Protein AF-A0A8B8Q978-F1 (afdb_monomer_lite)

Secondary structure (DSSP, 8-state):
-------HHHHHTS-S---HHHHHHHHHHHHHHTTSSEEE-TTTTT-TT-EEEPHHHHHHHHHHHHHHHIIIIIIS--------S--TT--TTTTPPPEEE-TTT--EEEHHHHHHHH-

Radius of gyration: 20.68 Å; chains: 1; bounding box: 52×36×49 Å

Structure (mmCIF, N/CA/C/O backbone):
data_AF-A0A8B8Q978-F1
#
_entry.id   AF-A0A8B8Q978-F1
#
loop_
_atom_site.group_PDB
_atom_site.id
_atom_site.type_symbol
_atom_site.label_atom_id
_atom_site.label_alt_id
_atom_site.label_comp_id
_atom_site.label_asym_id
_atom_site.label_entity_id
_atom_site.label_seq_id
_atom_site.pdbx_PDB_ins_code
_atom_site.Cartn_x
_atom_site.Cartn_y
_atom_site.Cartn_z
_atom_site.occupancy
_atom_site.B_iso_or_equiv
_atom_site.auth_seq_id
_atom_site.auth_comp_id
_atom_site.auth_asym_id
_atom_site.auth_atom_id
_atom_site.pdbx_PDB_model_num
ATOM 1 N N . MET A 1 1 ? 11.404 13.145 26.607 1.00 34.94 1 MET A N 1
ATOM 2 C CA . MET A 1 1 ? 10.972 12.011 25.765 1.00 34.94 1 MET A CA 1
ATOM 3 C C . MET A 1 1 ? 12.223 11.447 25.130 1.00 34.94 1 MET A C 1
ATOM 5 O O . MET A 1 1 ? 12.733 12.052 24.194 1.00 34.94 1 MET A O 1
ATOM 9 N N . ASP A 1 2 ? 12.771 10.389 25.724 1.00 33.72 2 ASP A N 1
ATOM 10 C CA . ASP A 1 2 ? 13.979 9.737 25.224 1.00 33.72 2 ASP A CA 1
ATOM 11 C C . ASP A 1 2 ? 13.729 9.202 23.816 1.00 33.72 2 ASP A C 1
ATOM 13 O O . ASP A 1 2 ? 12.840 8.379 23.591 1.00 33.72 2 ASP A O 1
ATOM 17 N N . ARG A 1 3 ? 14.500 9.710 22.852 1.00 42.53 3 ARG A N 1
ATOM 18 C CA . ARG A 1 3 ? 14.575 9.147 21.508 1.00 42.53 3 ARG A CA 1
ATOM 19 C C . ARG A 1 3 ? 15.369 7.858 21.635 1.00 42.53 3 ARG A C 1
ATOM 21 O O . ARG A 1 3 ? 16.595 7.897 21.615 1.00 42.53 3 ARG A O 1
ATOM 28 N N . ALA A 1 4 ? 14.673 6.741 21.824 1.00 44.97 4 ALA A N 1
ATOM 29 C CA . ALA A 1 4 ? 15.290 5.430 21.721 1.00 44.97 4 ALA A CA 1
ATOM 30 C C . ALA A 1 4 ? 16.062 5.372 20.395 1.00 44.97 4 ALA A C 1
ATOM 32 O O . ALA A 1 4 ? 15.516 5.658 19.328 1.00 44.97 4 ALA A O 1
ATOM 33 N N . ASP A 1 5 ? 17.358 5.103 20.505 1.00 47.25 5 ASP A N 1
ATOM 34 C CA . ASP A 1 5 ? 18.341 5.148 19.428 1.00 47.25 5 ASP A CA 1
ATOM 35 C C . ASP A 1 5 ? 18.140 3.934 18.502 1.00 47.25 5 ASP A C 1
ATOM 37 O O . ASP A 1 5 ? 18.927 2.987 18.481 1.00 47.25 5 ASP A O 1
ATOM 41 N N . TYR A 1 6 ? 17.019 3.926 17.776 1.00 52.22 6 TYR A N 1
ATOM 42 C CA . TYR A 1 6 ? 16.648 2.915 16.789 1.00 52.22 6 TYR A CA 1
ATOM 43 C C . TYR A 1 6 ? 17.461 3.130 15.513 1.00 52.22 6 TYR A C 1
ATOM 45 O O . TYR A 1 6 ? 16.943 3.522 14.471 1.00 52.22 6 TYR A O 1
ATOM 53 N N . SER A 1 7 ? 18.770 2.904 15.600 1.00 54.44 7 SER A N 1
ATOM 54 C CA . SER A 1 7 ? 19.649 2.893 14.437 1.00 54.44 7 SER A CA 1
ATOM 55 C C . SER A 1 7 ? 19.676 1.483 13.842 1.00 54.44 7 SER A C 1
ATOM 57 O O . SER A 1 7 ? 20.244 0.581 14.465 1.00 54.44 7 SER A O 1
ATOM 59 N N . PRO A 1 8 ? 19.141 1.259 12.622 1.00 52.62 8 PRO A N 1
ATOM 60 C CA . PRO A 1 8 ? 19.198 -0.050 11.963 1.00 52.62 8 PRO A CA 1
ATOM 61 C C . PRO A 1 8 ? 20.634 -0.568 11.804 1.00 52.62 8 PRO A C 1
ATOM 63 O O . PRO A 1 8 ? 20.863 -1.772 11.769 1.00 52.62 8 PRO A O 1
ATOM 66 N N . ARG A 1 9 ? 21.622 0.339 11.778 1.00 55.19 9 ARG A N 1
ATOM 67 C CA . ARG A 1 9 ? 23.050 0.001 11.726 1.00 55.19 9 ARG A CA 1
ATOM 68 C C . ARG A 1 9 ? 23.544 -0.724 12.977 1.00 55.19 9 ARG A C 1
ATOM 70 O O . ARG A 1 9 ? 24.411 -1.574 12.848 1.00 55.19 9 ARG A O 1
ATOM 77 N N . LYS A 1 10 ? 23.000 -0.420 14.161 1.00 55.78 10 LYS A N 1
ATOM 78 C CA . LYS A 1 10 ? 23.348 -1.138 15.401 1.00 55.78 10 LYS A CA 1
ATOM 79 C C . LYS A 1 10 ? 22.789 -2.562 15.401 1.00 55.78 10 LYS A C 1
ATOM 81 O O . LYS A 1 10 ? 23.453 -3.464 15.887 1.00 55.78 10 LYS A O 1
ATOM 86 N N . VAL A 1 11 ? 21.614 -2.765 14.803 1.00 54.34 11 VAL A N 1
ATOM 87 C CA . VAL A 1 11 ? 20.990 -4.092 14.648 1.00 54.34 11 VAL A CA 1
ATOM 88 C C . VAL A 1 11 ? 21.759 -4.949 13.637 1.00 54.34 11 VAL A C 1
ATOM 90 O O . VAL A 1 11 ? 21.927 -6.141 13.845 1.00 54.34 11 VAL A O 1
ATOM 93 N N . LEU A 1 12 ? 22.276 -4.334 12.568 1.00 53.25 12 LEU A N 1
ATOM 94 C CA . LEU A 1 12 ? 23.108 -5.000 11.558 1.00 53.25 12 LEU A CA 1
ATOM 95 C C . LEU A 1 12 ? 24.545 -5.291 12.024 1.00 53.25 12 LEU A C 1
ATOM 97 O O . LEU A 1 12 ? 25.240 -6.064 11.374 1.00 53.25 12 LEU A O 1
ATOM 101 N N . ALA A 1 13 ? 25.002 -4.651 13.104 1.00 58.81 13 ALA A N 1
ATOM 102 C CA . ALA A 1 13 ? 26.351 -4.810 13.647 1.00 58.81 13 ALA A CA 1
ATOM 103 C C . ALA A 1 13 ? 26.457 -5.911 14.723 1.00 58.81 13 ALA A C 1
ATOM 105 O O . ALA A 1 13 ? 27.555 -6.160 15.213 1.00 58.81 13 ALA A O 1
ATOM 106 N N . GLY A 1 14 ? 25.340 -6.536 15.115 1.00 52.84 14 GLY A N 1
ATOM 107 C CA . GLY A 1 14 ? 25.322 -7.653 16.060 1.00 52.84 14 GLY A CA 1
ATOM 108 C C . GLY A 1 14 ? 25.571 -8.991 15.362 1.00 52.84 14 GLY A C 1
ATOM 109 O O . GLY A 1 14 ? 24.941 -9.279 14.346 1.00 52.84 14 GLY A O 1
ATOM 110 N N . ASP A 1 15 ? 26.482 -9.791 15.916 1.00 49.50 15 ASP A N 1
ATOM 111 C CA . ASP A 1 15 ? 26.865 -11.116 15.419 1.00 49.50 15 ASP A CA 1
ATOM 112 C C . ASP A 1 15 ? 25.659 -12.041 15.183 1.00 49.50 15 ASP A C 1
ATOM 114 O O . ASP A 1 15 ? 24.888 -12.318 16.098 1.00 49.50 15 ASP A O 1
ATOM 118 N N . GLY A 1 16 ? 25.552 -12.532 13.944 1.00 55.38 16 GLY A N 1
ATOM 119 C CA . GLY A 1 16 ? 25.232 -13.911 13.541 1.00 55.38 16 GLY A CA 1
ATOM 120 C C . GLY A 1 16 ? 23.907 -14.587 13.918 1.00 55.38 16 GLY A C 1
ATOM 121 O O . GLY A 1 16 ? 23.495 -15.467 13.170 1.00 55.38 16 GLY A O 1
ATOM 122 N N . ASP A 1 17 ? 23.241 -14.215 15.011 1.00 53.69 17 ASP A N 1
ATOM 123 C CA . ASP A 1 17 ? 22.174 -15.031 15.623 1.00 53.69 17 ASP A CA 1
ATOM 124 C C . ASP A 1 17 ? 20.911 -14.228 15.989 1.00 53.69 17 ASP A C 1
ATOM 126 O O . ASP A 1 17 ? 19.999 -14.703 16.668 1.00 53.69 17 ASP A O 1
ATOM 130 N N . LEU A 1 18 ? 20.820 -12.985 15.505 1.00 59.78 18 LEU A N 1
ATOM 131 C CA . LEU A 1 18 ? 19.556 -12.256 15.470 1.00 59.78 18 LEU A CA 1
ATOM 132 C C . LEU A 1 18 ? 18.632 -12.969 14.481 1.00 59.78 18 LEU A C 1
ATOM 134 O O . LEU A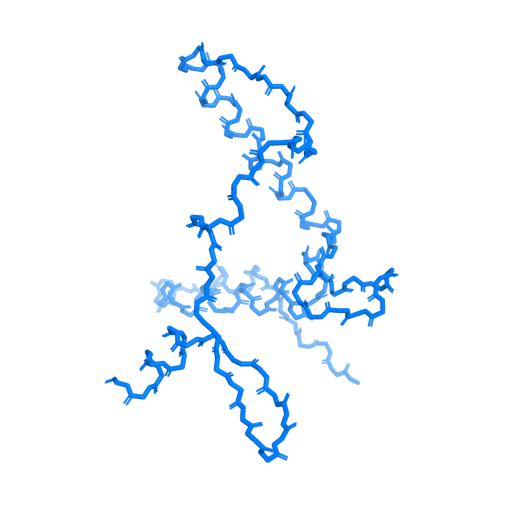 1 18 ? 18.776 -12.833 13.264 1.00 59.78 18 LEU A O 1
ATOM 138 N N . THR A 1 19 ? 17.679 -13.731 15.021 1.00 69.75 19 THR A N 1
ATOM 139 C CA . THR A 1 19 ? 16.603 -14.362 14.255 1.00 69.75 19 THR A CA 1
ATOM 140 C C . THR A 1 19 ? 16.022 -13.350 13.266 1.00 69.75 19 THR A C 1
ATOM 142 O O . THR A 1 19 ? 15.791 -12.178 13.587 1.00 69.75 19 THR A O 1
ATOM 145 N N . ARG A 1 20 ? 15.831 -13.779 12.015 1.00 73.19 20 ARG A N 1
ATOM 146 C CA . ARG A 1 20 ? 15.332 -12.948 10.904 1.00 73.19 20 ARG A CA 1
ATOM 147 C C . ARG A 1 20 ? 14.073 -12.168 11.297 1.00 73.19 20 ARG A C 1
ATOM 149 O O . ARG A 1 20 ? 13.841 -11.053 10.825 1.00 73.19 20 ARG A O 1
ATOM 156 N N . GLU A 1 21 ? 13.275 -12.767 12.167 1.00 75.19 21 GLU A N 1
ATOM 157 C CA . GLU A 1 21 ? 12.066 -12.243 12.778 1.00 75.19 21 GLU A CA 1
ATOM 158 C C . GLU A 1 21 ? 12.360 -11.042 13.689 1.00 75.19 21 GLU A C 1
ATOM 160 O O . GLU A 1 21 ? 11.748 -9.991 13.508 1.00 75.19 21 GLU A O 1
ATOM 165 N N . ALA A 1 22 ? 13.352 -11.134 14.580 1.00 76.88 22 ALA A N 1
ATOM 166 C CA . ALA A 1 22 ? 13.754 -10.035 15.460 1.00 76.88 22 ALA A CA 1
ATOM 167 C C . ALA A 1 22 ? 14.311 -8.838 14.669 1.00 76.88 22 ALA A C 1
ATOM 169 O O . ALA A 1 22 ? 13.980 -7.680 14.953 1.00 76.88 22 ALA A O 1
ATOM 170 N N . PHE A 1 23 ? 15.103 -9.102 13.624 1.00 78.25 23 PHE A N 1
ATOM 171 C CA . PHE A 1 23 ? 15.565 -8.063 12.700 1.00 78.25 23 PHE A CA 1
ATOM 172 C C . PHE A 1 23 ? 14.391 -7.370 12.001 1.00 78.25 23 PHE A C 1
ATOM 174 O O . PHE A 1 23 ? 14.310 -6.139 11.982 1.00 78.25 23 PHE A O 1
ATOM 181 N N . ARG A 1 24 ? 13.452 -8.157 11.463 1.00 78.50 24 ARG A N 1
ATOM 182 C CA . ARG A 1 24 ? 12.260 -7.651 10.776 1.00 78.50 24 ARG A CA 1
ATOM 183 C C . ARG A 1 24 ? 11.407 -6.787 11.698 1.00 78.50 24 ARG A C 1
ATOM 185 O O . ARG A 1 24 ? 11.019 -5.694 11.300 1.00 78.50 24 ARG A O 1
ATOM 192 N N . GLU A 1 25 ? 11.132 -7.244 12.913 1.00 80.69 25 GLU A N 1
ATOM 193 C CA . GLU A 1 25 ? 10.346 -6.487 13.889 1.00 80.69 25 GLU A CA 1
ATOM 194 C C . GLU A 1 25 ? 11.016 -5.167 14.272 1.00 80.69 25 GLU A C 1
ATOM 196 O O . GLU A 1 25 ? 10.352 -4.133 14.344 1.00 80.69 25 GLU A O 1
ATOM 201 N N . THR A 1 26 ? 12.336 -5.176 14.453 1.00 76.69 26 THR A N 1
ATOM 202 C CA . THR A 1 26 ? 13.090 -3.976 14.837 1.00 76.69 26 THR A CA 1
ATOM 203 C C . THR A 1 26 ? 13.137 -2.959 13.701 1.00 76.69 26 THR A C 1
ATOM 205 O O . THR A 1 26 ? 12.953 -1.765 13.931 1.00 76.69 26 THR A O 1
ATOM 208 N N . LEU A 1 27 ? 13.316 -3.421 12.460 1.00 75.56 27 LEU A N 1
ATOM 209 C CA . LEU A 1 27 ? 13.237 -2.568 11.276 1.00 75.56 27 LEU A CA 1
ATOM 210 C C . LEU A 1 27 ? 11.845 -1.969 11.100 1.00 75.56 27 LEU A C 1
ATOM 212 O O . LEU A 1 27 ? 11.728 -0.778 10.831 1.00 75.56 27 LEU A O 1
ATOM 216 N N . LEU A 1 28 ? 10.797 -2.781 11.258 1.00 75.38 28 LEU A N 1
ATOM 217 C CA . LEU A 1 28 ? 9.419 -2.314 11.147 1.00 75.38 28 LEU A CA 1
ATOM 218 C C . LEU A 1 28 ? 9.117 -1.251 12.202 1.00 75.38 28 LEU A C 1
ATOM 220 O O . LEU A 1 28 ? 8.582 -0.203 11.850 1.00 75.38 28 LEU A O 1
ATOM 224 N N . LYS A 1 29 ? 9.523 -1.466 13.458 1.00 75.25 29 LYS A N 1
ATOM 225 C CA . LYS A 1 29 ? 9.390 -0.458 14.518 1.00 75.25 29 LYS A CA 1
ATOM 226 C C . LYS A 1 29 ? 10.170 0.810 14.189 1.00 75.25 29 LYS A C 1
ATOM 228 O O . LYS A 1 29 ? 9.588 1.886 14.176 1.00 75.25 29 LYS A O 1
ATOM 233 N N . ALA A 1 30 ? 11.444 0.701 13.816 1.00 70.19 30 ALA A N 1
ATOM 234 C CA . ALA A 1 30 ? 12.269 1.863 13.481 1.00 70.19 30 ALA A CA 1
ATOM 235 C C . ALA A 1 30 ? 11.697 2.682 12.306 1.00 70.19 30 ALA A C 1
ATOM 237 O O . ALA A 1 30 ? 11.677 3.912 12.348 1.00 70.19 30 ALA A O 1
ATOM 238 N N . LEU A 1 31 ? 11.201 2.010 11.264 1.00 69.00 31 LEU A N 1
ATOM 239 C CA . LEU A 1 31 ? 10.662 2.659 10.068 1.00 69.00 31 LEU A CA 1
ATOM 240 C C . LEU A 1 31 ? 9.274 3.273 10.297 1.00 69.00 31 LEU A C 1
ATOM 242 O O . LEU A 1 31 ? 9.003 4.351 9.757 1.00 69.00 31 LEU A O 1
ATOM 246 N N . LEU A 1 32 ? 8.402 2.599 11.057 1.00 69.12 32 LEU A N 1
ATOM 247 C CA . LEU A 1 32 ? 7.014 3.016 11.288 1.00 69.12 32 LEU A CA 1
ATOM 248 C C . LEU A 1 32 ? 6.884 3.981 12.473 1.00 69.12 32 LEU A C 1
ATOM 250 O O . LEU A 1 32 ? 6.233 5.015 12.347 1.00 69.12 32 LEU A O 1
ATOM 254 N N . GLU A 1 33 ? 7.517 3.684 13.608 1.00 66.12 33 GLU A N 1
ATOM 255 C CA . GLU A 1 33 ? 7.421 4.496 14.832 1.00 66.12 33 GLU A CA 1
ATOM 256 C C . GLU A 1 33 ? 8.287 5.760 14.746 1.00 66.12 33 GLU A C 1
ATOM 258 O O . GLU A 1 33 ? 7.928 6.795 15.306 1.00 66.12 33 GLU A O 1
ATOM 263 N N . GLY A 1 34 ? 9.386 5.719 13.981 1.00 63.72 34 GLY A N 1
ATOM 264 C CA . GLY A 1 34 ? 10.234 6.887 13.720 1.00 63.72 34 GLY A CA 1
ATOM 265 C C . GLY A 1 34 ? 9.587 7.948 12.820 1.00 63.72 34 GLY A C 1
ATOM 266 O O . GLY A 1 34 ? 10.108 9.056 12.710 1.00 63.72 34 GLY A O 1
ATOM 267 N N . GLY A 1 35 ? 8.457 7.637 12.170 1.00 63.78 35 GLY A N 1
ATOM 268 C CA . GLY A 1 35 ? 7.723 8.576 11.315 1.00 63.78 35 GLY A CA 1
ATOM 269 C C . GLY A 1 35 ? 8.462 8.989 10.036 1.00 63.78 35 GLY A C 1
ATOM 270 O O . GLY A 1 35 ? 8.112 9.993 9.424 1.00 63.78 35 GLY A O 1
ATOM 271 N N . TRP A 1 36 ? 9.499 8.254 9.626 1.00 64.44 36 TRP A N 1
ATOM 272 C CA . TRP A 1 36 ? 10.318 8.607 8.458 1.00 64.44 36 TRP A CA 1
ATOM 273 C C . TRP A 1 36 ? 9.847 7.948 7.157 1.00 64.44 36 TRP A C 1
ATOM 275 O O . TRP A 1 36 ? 10.113 8.480 6.078 1.00 64.44 36 TRP A O 1
ATOM 285 N N . SER A 1 37 ? 9.139 6.814 7.244 1.00 68.19 37 SER A N 1
ATOM 286 C CA . SER A 1 37 ? 8.696 6.047 6.069 1.00 68.19 37 SER A CA 1
ATOM 287 C C . SER A 1 37 ? 7.208 6.223 5.741 1.00 68.19 37 SER A C 1
ATOM 289 O O . SER A 1 37 ? 6.877 6.576 4.611 1.00 68.19 37 SER A O 1
ATOM 291 N N . CYS A 1 38 ? 6.319 6.056 6.721 1.00 76.25 38 CYS A N 1
ATOM 292 C CA . CYS A 1 38 ? 4.869 6.171 6.556 1.00 76.25 38 CYS A CA 1
ATOM 293 C C . CYS A 1 38 ? 4.284 6.987 7.710 1.00 76.25 38 CYS A C 1
ATOM 295 O O . CYS A 1 38 ? 4.492 6.657 8.876 1.00 76.25 38 CYS A O 1
ATOM 297 N N . ILE A 1 39 ? 3.536 8.040 7.390 1.00 78.69 39 ILE A N 1
ATOM 298 C CA . ILE A 1 39 ? 2.966 8.973 8.366 1.00 78.69 39 ILE A CA 1
ATOM 299 C C . ILE A 1 39 ? 1.444 8.976 8.187 1.00 78.69 39 ILE A C 1
ATOM 301 O O . ILE A 1 39 ? 0.976 9.041 7.052 1.00 78.69 39 ILE A O 1
ATOM 305 N N . PRO A 1 40 ? 0.631 8.916 9.259 1.00 77.75 40 PRO A N 1
ATOM 306 C CA . PRO A 1 40 ? -0.816 9.079 9.132 1.00 77.75 40 PRO A CA 1
ATOM 307 C C . PRO A 1 40 ? -1.151 10.397 8.431 1.00 77.75 40 PRO A C 1
ATOM 309 O O . PRO A 1 40 ? -0.654 11.450 8.842 1.00 77.75 40 PRO A O 1
ATOM 312 N N . SER A 1 41 ? -1.998 10.354 7.400 1.00 74.75 41 SER A N 1
ATOM 313 C CA . SER A 1 41 ? -2.238 11.548 6.593 1.00 74.75 41 SER A CA 1
ATOM 314 C C . SER A 1 41 ? -2.933 12.642 7.401 1.00 74.75 41 SER A C 1
ATOM 316 O O . SER A 1 41 ? -4.049 12.479 7.912 1.00 74.75 41 SER A O 1
ATOM 318 N N . GLN A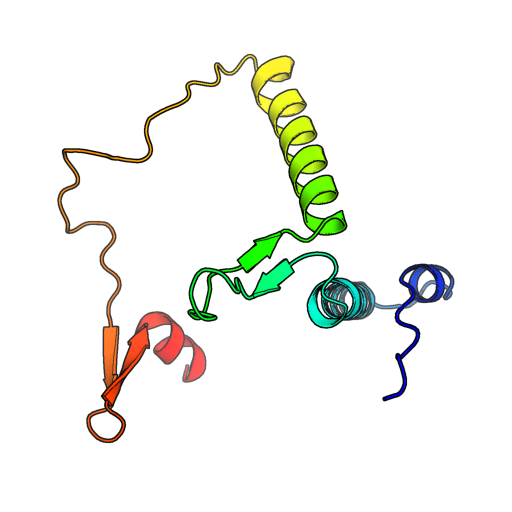 1 42 ? -2.273 13.794 7.506 1.00 70.00 42 GLN A N 1
ATOM 319 C CA . GLN A 1 42 ? -2.818 14.960 8.204 1.00 70.00 42 GLN A CA 1
ATOM 320 C C . GLN A 1 42 ? -3.905 15.654 7.377 1.00 70.00 42 GLN A C 1
ATOM 322 O O . GLN A 1 42 ? -4.861 16.191 7.937 1.00 70.00 42 GLN A O 1
ATOM 327 N N . ARG A 1 43 ? -3.804 15.582 6.041 1.00 71.38 43 ARG A N 1
ATOM 328 C CA . ARG A 1 43 ? -4.743 16.218 5.103 1.00 71.38 43 ARG A CA 1
ATOM 329 C C . ARG A 1 43 ? -6.170 15.693 5.263 1.00 71.38 43 ARG A C 1
ATOM 331 O O . ARG A 1 43 ? -7.123 16.449 5.112 1.00 71.38 43 ARG A O 1
ATOM 338 N N . TYR A 1 44 ? -6.313 14.424 5.631 1.00 69.06 44 TYR A N 1
ATOM 339 C CA . TYR A 1 44 ? -7.605 13.758 5.787 1.00 69.06 44 TYR A CA 1
ATOM 340 C C . TYR A 1 44 ? -8.005 13.567 7.251 1.00 69.06 44 TYR A C 1
ATOM 342 O O . TYR A 1 44 ? -8.647 12.580 7.585 1.00 69.06 44 TYR A O 1
ATOM 350 N N . ARG A 1 45 ? -7.611 14.482 8.151 1.00 66.94 45 ARG A N 1
ATOM 351 C CA . ARG A 1 45 ? -7.947 14.421 9.591 1.00 66.94 45 ARG A CA 1
ATOM 352 C C . ARG A 1 45 ? -7.612 13.074 10.252 1.00 66.94 45 ARG A C 1
ATOM 354 O O . ARG A 1 45 ? -8.283 12.677 11.199 1.00 66.94 45 ARG A O 1
ATOM 361 N N . ARG A 1 46 ? -6.564 12.385 9.783 1.00 65.25 46 ARG A N 1
ATOM 362 C CA . ARG A 1 46 ? -6.128 11.082 10.312 1.00 65.25 46 ARG A CA 1
ATOM 363 C C . ARG A 1 46 ? -7.204 9.992 10.191 1.00 65.25 46 ARG A C 1
ATOM 365 O O . ARG A 1 46 ? -7.353 9.180 11.101 1.00 65.25 46 ARG A O 1
ATOM 372 N N . ILE A 1 47 ? -7.943 9.957 9.075 1.00 72.94 47 ILE A N 1
ATOM 373 C CA . ILE A 1 47 ? -8.757 8.784 8.724 1.00 72.94 47 ILE A CA 1
ATOM 374 C C . ILE A 1 47 ? -7.871 7.535 8.805 1.00 72.94 47 ILE A C 1
ATOM 376 O O . ILE A 1 47 ? -6.776 7.489 8.235 1.00 72.94 47 ILE A O 1
ATOM 380 N N . HIS A 1 48 ? -8.347 6.532 9.542 1.00 65.44 48 HIS A N 1
ATOM 381 C CA . HIS A 1 48 ? -7.659 5.255 9.668 1.00 65.44 48 HIS A CA 1
ATOM 382 C C . HIS A 1 48 ? -7.384 4.656 8.281 1.00 65.44 48 HIS A C 1
ATOM 384 O O . HIS A 1 48 ? -8.235 4.704 7.397 1.00 65.44 48 HIS A O 1
ATOM 390 N N . ALA A 1 49 ? -6.191 4.081 8.116 1.00 71.81 49 ALA A N 1
ATOM 391 C CA . ALA A 1 49 ? -5.707 3.444 6.888 1.00 71.81 49 ALA A CA 1
ATOM 392 C C . ALA A 1 49 ? -5.308 4.367 5.716 1.00 71.81 49 ALA A C 1
ATOM 394 O O . ALA A 1 49 ? -4.950 3.854 4.657 1.00 71.81 49 ALA A O 1
ATOM 395 N N . ILE A 1 50 ? -5.282 5.696 5.891 1.00 80.62 50 ILE A N 1
ATOM 396 C CA . ILE A 1 50 ? -4.690 6.616 4.904 1.00 80.62 50 ILE A CA 1
ATOM 397 C C . ILE A 1 50 ? -3.355 7.144 5.433 1.00 80.62 50 ILE A C 1
ATOM 399 O O . ILE A 1 50 ? -3.298 7.838 6.452 1.00 80.62 50 ILE A O 1
ATOM 403 N N . TYR A 1 51 ? -2.283 6.835 4.709 1.00 82.62 51 TYR A N 1
ATOM 404 C CA . TYR A 1 51 ? -0.919 7.214 5.061 1.00 82.62 51 TYR A CA 1
ATOM 405 C C . TYR A 1 51 ? -0.272 7.995 3.923 1.00 82.62 51 TYR A C 1
ATOM 407 O O . TYR A 1 51 ? -0.450 7.663 2.753 1.00 82.62 51 TYR A O 1
ATOM 415 N N . ASP A 1 52 ? 0.503 9.006 4.293 1.00 83.44 52 ASP A N 1
ATOM 416 C CA . ASP A 1 52 ? 1.402 9.716 3.398 1.00 83.44 52 ASP A CA 1
ATOM 417 C C . ASP A 1 52 ? 2.804 9.101 3.525 1.00 83.44 52 ASP A C 1
ATOM 419 O O . ASP A 1 52 ? 3.257 8.756 4.624 1.00 83.44 52 ASP A O 1
ATOM 423 N N . TYR A 1 53 ? 3.503 8.957 2.401 1.00 84.44 53 TYR A N 1
ATOM 424 C CA . TYR A 1 53 ? 4.901 8.532 2.414 1.00 84.44 53 TYR A CA 1
ATOM 425 C C . TYR A 1 53 ? 5.780 9.668 2.947 1.00 84.44 53 TYR A C 1
ATOM 427 O O . TYR A 1 53 ? 5.725 10.792 2.448 1.00 84.44 53 TYR A O 1
ATOM 435 N N . GLY A 1 54 ? 6.605 9.367 3.951 1.00 82.62 54 GLY A N 1
ATOM 436 C CA . GLY A 1 54 ? 7.691 10.251 4.376 1.00 82.62 54 GLY A CA 1
ATOM 437 C C . GLY A 1 54 ? 8.817 10.279 3.337 1.00 82.62 54 GLY A C 1
ATOM 438 O O . GLY A 1 54 ? 8.817 9.479 2.404 1.00 82.62 54 GLY A O 1
ATOM 439 N N . LEU A 1 55 ? 9.800 11.171 3.498 1.00 81.69 55 LEU A N 1
ATOM 440 C CA . LEU A 1 55 ? 10.906 11.335 2.536 1.00 81.69 55 LEU A CA 1
ATOM 441 C C . LEU A 1 55 ? 11.625 10.011 2.232 1.00 81.69 55 LEU A C 1
ATOM 443 O O . LEU A 1 55 ? 11.773 9.630 1.076 1.00 81.69 55 LEU A O 1
ATOM 447 N N . LEU A 1 56 ? 11.983 9.260 3.275 1.00 82.44 56 LEU A N 1
ATOM 448 C CA . LEU A 1 56 ? 12.669 7.978 3.118 1.00 82.44 56 LEU A CA 1
ATOM 449 C C . LEU A 1 56 ? 11.735 6.891 2.561 1.00 82.44 56 LEU A C 1
ATOM 451 O O . LEU A 1 56 ? 12.160 6.036 1.788 1.00 82.44 56 LEU A O 1
ATOM 455 N N . GLY A 1 57 ? 10.448 6.933 2.917 1.00 83.44 57 GLY A N 1
ATOM 456 C CA . GLY A 1 57 ? 9.445 6.023 2.358 1.00 83.44 57 GLY A CA 1
ATOM 457 C C . GLY A 1 57 ? 9.199 6.261 0.870 1.00 83.44 57 GLY A C 1
ATOM 458 O O . GLY A 1 57 ? 9.026 5.305 0.117 1.00 83.44 57 GLY A O 1
ATOM 459 N N . TYR A 1 58 ? 9.240 7.523 0.441 1.00 86.75 58 TYR A N 1
ATOM 460 C CA . TYR A 1 58 ? 9.137 7.903 -0.959 1.00 86.75 58 TYR A CA 1
ATOM 461 C C . TYR A 1 58 ? 10.320 7.356 -1.762 1.00 86.75 58 TYR A C 1
ATOM 463 O O . TYR A 1 58 ? 10.094 6.683 -2.764 1.00 86.75 58 TYR A O 1
ATOM 471 N N . ASP A 1 59 ? 11.555 7.535 -1.285 1.00 88.00 59 ASP A N 1
ATOM 472 C CA . ASP A 1 59 ? 12.750 7.013 -1.961 1.00 88.00 59 ASP A CA 1
ATOM 473 C C . ASP A 1 59 ? 12.724 5.485 -2.097 1.00 88.00 59 ASP A C 1
ATOM 475 O O . ASP A 1 59 ? 13.027 4.943 -3.162 1.00 88.00 59 ASP A O 1
ATOM 479 N N . ILE A 1 60 ? 12.310 4.771 -1.042 1.00 87.06 60 ILE A N 1
ATOM 480 C CA . ILE A 1 60 ? 12.142 3.310 -1.091 1.00 87.06 60 ILE A CA 1
ATOM 481 C C . ILE A 1 60 ? 11.090 2.926 -2.135 1.00 87.06 60 ILE A C 1
ATOM 483 O O . ILE A 1 60 ? 11.340 2.042 -2.957 1.00 87.06 60 ILE A O 1
ATOM 487 N N . LYS A 1 61 ? 9.929 3.591 -2.122 1.00 89.56 61 LYS A N 1
ATOM 488 C CA . LYS A 1 61 ? 8.837 3.340 -3.068 1.00 89.56 61 LYS A CA 1
ATOM 489 C C . LYS A 1 61 ? 9.303 3.557 -4.512 1.00 89.56 61 LYS A C 1
ATOM 491 O O . LYS A 1 61 ? 9.093 2.686 -5.348 1.00 89.56 61 LYS A O 1
ATOM 496 N N . GLU A 1 62 ? 9.965 4.675 -4.801 1.00 92.50 62 GLU A N 1
ATOM 497 C CA . GLU A 1 62 ? 10.470 4.998 -6.142 1.00 92.50 62 GLU A CA 1
ATOM 498 C C . GLU A 1 62 ? 11.539 4.009 -6.618 1.00 92.50 62 GLU A C 1
ATOM 500 O O . GLU A 1 62 ? 11.516 3.574 -7.768 1.00 92.50 62 GLU A O 1
ATOM 505 N N . ASN A 1 63 ? 12.465 3.610 -5.745 1.00 92.31 63 ASN A N 1
ATOM 506 C CA . ASN A 1 63 ? 13.494 2.635 -6.102 1.00 92.31 63 ASN A CA 1
ATOM 507 C C . ASN A 1 63 ? 12.900 1.251 -6.383 1.00 92.31 63 ASN A C 1
ATOM 509 O O . ASN A 1 63 ? 13.323 0.585 -7.328 1.00 92.31 63 ASN A O 1
ATOM 513 N N . LEU A 1 64 ? 11.900 0.837 -5.601 1.00 92.44 64 LEU A N 1
ATOM 514 C CA . LEU A 1 64 ? 11.192 -0.418 -5.823 1.00 92.44 64 LEU A CA 1
ATOM 515 C C . LEU A 1 64 ? 10.414 -0.402 -7.145 1.00 92.44 64 LEU A C 1
ATOM 517 O O . LEU A 1 64 ? 10.494 -1.365 -7.902 1.00 92.44 64 LEU A O 1
ATOM 521 N N . LEU A 1 65 ? 9.713 0.696 -7.447 1.00 90.50 65 LEU A N 1
ATOM 522 C CA . LEU A 1 65 ? 8.993 0.856 -8.714 1.00 90.50 65 LEU A CA 1
ATOM 523 C C . LEU A 1 65 ? 9.946 0.806 -9.912 1.00 90.50 65 LEU A C 1
ATOM 525 O O . LEU A 1 65 ? 9.699 0.057 -10.847 1.00 90.50 65 LEU A O 1
ATOM 529 N N . LYS A 1 66 ? 11.092 1.496 -9.847 1.00 91.69 66 LYS A N 1
ATOM 530 C CA . LYS A 1 66 ? 12.120 1.432 -10.902 1.00 91.69 66 LYS A CA 1
ATOM 531 C C . LYS A 1 66 ? 12.660 0.021 -11.121 1.00 91.69 66 LYS A C 1
ATOM 533 O O . LYS A 1 66 ? 12.956 -0.347 -12.255 1.00 91.69 66 LYS A O 1
ATOM 538 N N . LEU A 1 67 ? 12.840 -0.750 -10.046 1.00 93.12 67 LEU A N 1
ATOM 539 C CA . LEU A 1 67 ? 13.287 -2.138 -10.145 1.00 93.12 67 LEU A CA 1
ATOM 540 C C . LEU A 1 67 ? 12.220 -3.006 -10.821 1.00 93.12 67 LEU A C 1
ATOM 542 O O . LEU A 1 67 ? 12.547 -3.807 -11.692 1.00 93.12 67 LEU A O 1
ATOM 546 N N . TRP A 1 68 ? 10.956 -2.811 -10.445 1.00 91.00 68 TRP A N 1
ATOM 547 C CA . TRP A 1 68 ? 9.821 -3.509 -11.038 1.00 91.00 68 TRP A CA 1
ATOM 548 C C . TRP A 1 68 ? 9.671 -3.180 -12.529 1.00 91.00 68 TRP A C 1
ATOM 550 O O . TRP A 1 68 ? 9.590 -4.092 -13.346 1.00 91.00 68 TRP A O 1
ATOM 560 N N . ASP A 1 69 ? 9.737 -1.898 -12.896 1.00 87.56 69 ASP A N 1
ATOM 561 C CA . ASP A 1 69 ? 9.666 -1.444 -14.289 1.00 87.56 69 ASP A CA 1
ATOM 562 C C . ASP A 1 69 ? 10.828 -1.992 -15.121 1.00 87.56 69 ASP A C 1
ATOM 564 O O . ASP A 1 69 ? 10.634 -2.425 -16.256 1.00 87.56 69 ASP A O 1
ATOM 568 N N . ARG A 1 70 ? 12.044 -2.018 -14.560 1.00 88.19 70 ARG A N 1
ATOM 569 C CA . ARG A 1 70 ? 13.196 -2.625 -15.235 1.00 88.19 70 ARG A CA 1
ATOM 570 C C . ARG A 1 70 ? 12.939 -4.097 -15.538 1.00 88.19 70 ARG A C 1
ATOM 572 O O . ARG A 1 70 ? 13.179 -4.522 -16.659 1.00 88.19 70 ARG A O 1
ATOM 579 N N . HIS A 1 71 ? 12.435 -4.847 -14.569 1.00 88.12 71 HIS A N 1
ATOM 580 C CA . HIS A 1 71 ? 12.210 -6.272 -14.753 1.00 88.12 71 HIS A CA 1
ATOM 581 C C . HIS A 1 71 ? 11.080 -6.539 -15.760 1.00 88.12 71 HIS A C 1
ATOM 583 O O . HIS A 1 71 ? 11.283 -7.175 -16.786 1.00 88.12 71 HIS A O 1
ATOM 589 N N . PHE A 1 72 ? 9.894 -5.973 -15.551 1.00 85.75 72 PHE A N 1
ATOM 590 C CA . PHE A 1 72 ? 8.735 -6.340 -16.367 1.00 85.75 72 PHE A CA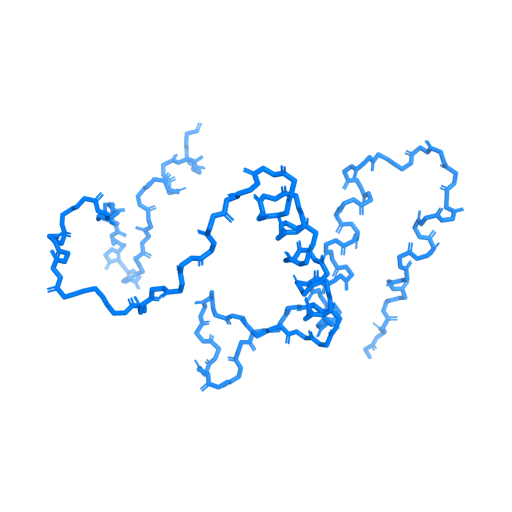 1
ATOM 591 C C . PHE A 1 72 ? 8.633 -5.564 -17.683 1.00 85.75 72 PHE A C 1
ATOM 593 O O . PHE A 1 72 ? 8.285 -6.132 -18.718 1.00 85.75 72 PHE A O 1
ATOM 600 N N . ALA A 1 73 ? 8.924 -4.262 -17.684 1.00 80.94 73 ALA A N 1
ATOM 601 C CA . ALA A 1 73 ? 8.763 -3.458 -18.893 1.00 80.94 73 ALA A CA 1
ATOM 602 C C . ALA A 1 73 ? 9.967 -3.574 -19.840 1.00 80.94 73 ALA A C 1
ATOM 604 O O . ALA A 1 73 ? 9.774 -3.579 -21.056 1.00 80.94 73 ALA A O 1
ATOM 605 N N . LEU A 1 74 ? 11.195 -3.666 -19.306 1.00 76.06 74 LEU A N 1
ATOM 606 C CA . LEU A 1 74 ? 12.406 -3.746 -20.132 1.00 76.06 74 LEU A CA 1
ATOM 607 C C . LEU A 1 74 ? 12.844 -5.186 -20.419 1.00 76.06 74 LEU A C 1
ATOM 609 O O . LEU A 1 74 ? 13.134 -5.482 -21.575 1.00 76.06 74 LEU A O 1
ATOM 613 N N . GLU A 1 75 ? 12.899 -6.070 -19.418 1.00 81.44 75 GLU A N 1
ATOM 614 C CA . GLU A 1 75 ? 13.384 -7.447 -19.630 1.00 81.44 75 GLU A CA 1
ATOM 615 C C . GLU A 1 75 ? 12.299 -8.328 -20.275 1.00 81.44 75 GLU A C 1
ATOM 617 O O . GLU A 1 75 ? 12.557 -8.946 -21.307 1.00 81.44 75 GLU A O 1
ATOM 622 N N . ASP A 1 76 ? 11.061 -8.291 -19.768 1.00 80.00 76 ASP A N 1
ATOM 623 C CA . ASP A 1 76 ? 9.932 -9.069 -20.319 1.00 80.00 76 ASP A CA 1
ATOM 624 C C . ASP A 1 76 ? 9.176 -8.358 -21.462 1.00 80.00 76 ASP A C 1
ATOM 626 O O . ASP A 1 76 ? 8.171 -8.862 -21.972 1.00 80.00 76 ASP A O 1
ATOM 630 N N . SER A 1 77 ? 9.648 -7.180 -21.893 1.00 82.06 77 SER A N 1
ATOM 631 C CA . SER A 1 77 ? 9.048 -6.376 -22.973 1.00 82.06 77 SER A CA 1
ATOM 632 C C . SER A 1 77 ? 7.549 -6.071 -22.781 1.00 82.06 77 SER A C 1
ATOM 634 O O . SER A 1 77 ? 6.798 -5.931 -23.754 1.00 82.06 77 SER A O 1
ATOM 636 N N . MET A 1 78 ? 7.076 -5.958 -21.533 1.00 88.19 78 MET A N 1
ATOM 637 C CA . MET A 1 78 ? 5.680 -5.618 -21.253 1.00 88.19 78 MET A CA 1
ATOM 638 C C . MET A 1 78 ? 5.399 -4.129 -21.490 1.00 88.19 78 MET A C 1
ATOM 640 O O . MET A 1 78 ? 6.124 -3.242 -21.043 1.00 88.19 78 MET A O 1
ATOM 644 N N . ARG A 1 79 ? 4.277 -3.823 -22.149 1.00 80.44 79 ARG A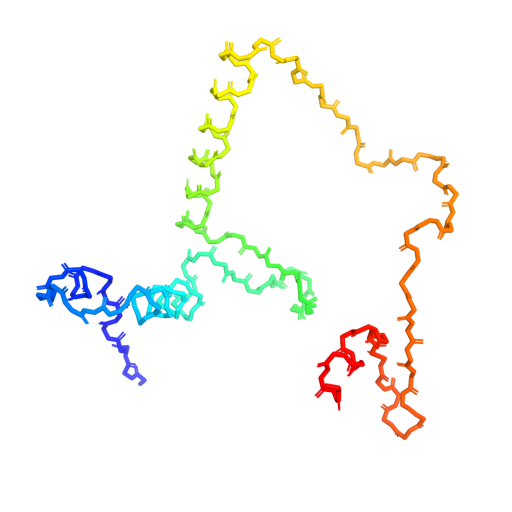 N 1
ATOM 645 C CA . ARG A 1 79 ? 3.847 -2.438 -22.383 1.00 80.44 79 ARG A CA 1
ATOM 646 C C . ARG A 1 79 ? 3.125 -1.869 -21.161 1.00 80.44 79 ARG A C 1
ATOM 648 O O . ARG A 1 79 ? 2.005 -2.276 -20.859 1.00 80.44 79 ARG A O 1
ATOM 655 N N . ALA A 1 80 ? 3.702 -0.846 -20.535 1.00 80.44 80 ALA A N 1
ATOM 656 C CA . ALA A 1 80 ? 3.007 -0.049 -19.527 1.00 80.44 80 ALA A CA 1
ATOM 657 C C . ALA A 1 80 ? 1.900 0.808 -20.178 1.00 80.44 80 ALA A C 1
ATOM 659 O O . ALA A 1 80 ? 2.163 1.605 -21.082 1.00 80.44 80 ALA A O 1
ATOM 660 N N . VAL A 1 81 ? 0.652 0.648 -19.725 1.00 85.12 81 VAL A N 1
ATOM 661 C CA . VAL A 1 81 ? -0.503 1.442 -20.179 1.00 85.12 81 VAL A CA 1
ATOM 662 C C . VAL A 1 81 ? -1.099 2.179 -18.976 1.00 85.12 81 VAL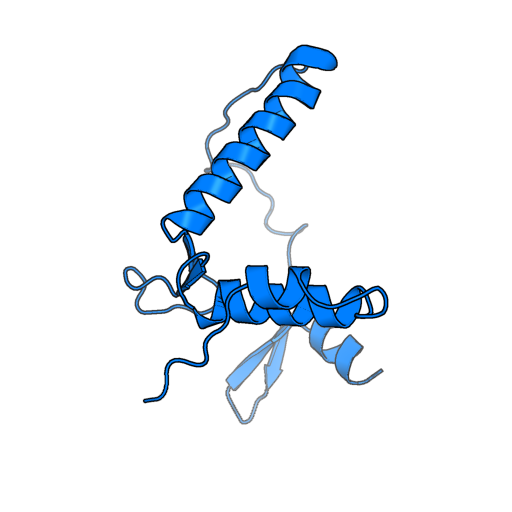 A C 1
ATOM 664 O O . VAL A 1 81 ? -1.708 1.533 -18.122 1.00 85.12 81 VAL A O 1
ATOM 667 N N . PRO A 1 82 ? -0.950 3.513 -18.873 1.00 81.12 82 PRO A N 1
ATOM 668 C CA . PRO A 1 82 ? -1.585 4.273 -17.806 1.00 81.12 82 PRO A CA 1
ATOM 669 C C . PRO A 1 82 ? -3.092 4.355 -18.068 1.00 81.12 82 PRO A C 1
ATOM 671 O O . PRO A 1 82 ? -3.533 4.886 -19.088 1.00 81.12 82 PRO A O 1
ATOM 674 N N . LEU A 1 83 ? -3.887 3.823 -17.143 1.00 83.81 83 LEU A N 1
ATOM 675 C CA . LEU A 1 83 ? -5.346 3.888 -17.188 1.00 83.81 83 LEU A CA 1
ATOM 676 C C . LEU A 1 83 ? -5.861 4.883 -16.140 1.00 83.81 83 LEU A C 1
ATOM 678 O O . LEU A 1 83 ? -5.273 4.995 -15.061 1.00 83.81 83 LEU A O 1
ATOM 682 N N . PRO A 1 84 ? -6.965 5.597 -16.418 1.00 85.19 84 PRO A N 1
ATOM 683 C CA . PRO A 1 84 ? -7.586 6.458 -15.424 1.00 85.19 84 PRO A CA 1
ATOM 684 C C . PRO A 1 84 ? -8.097 5.635 -14.233 1.00 85.19 84 PRO A C 1
ATOM 686 O O . PRO A 1 84 ? -8.629 4.538 -14.392 1.00 85.19 84 PRO A O 1
ATOM 689 N N . HIS A 1 85 ? -7.990 6.199 -13.028 1.00 78.31 85 HIS A N 1
ATOM 690 C CA . HIS A 1 85 ? -8.487 5.559 -11.803 1.00 78.31 85 HIS A CA 1
ATOM 691 C C . HIS A 1 85 ? -10.019 5.432 -11.765 1.00 78.31 85 HIS A C 1
ATOM 693 O O . HIS A 1 85 ? -10.556 4.559 -11.083 1.00 78.31 85 HIS A O 1
ATOM 699 N N . ALA A 1 86 ? -10.732 6.307 -12.481 1.00 78.56 86 ALA A N 1
ATOM 700 C CA . ALA A 1 86 ? -12.184 6.272 -12.571 1.00 78.56 86 ALA A CA 1
ATOM 701 C C . ALA A 1 86 ? -12.626 5.207 -13.584 1.00 78.56 86 ALA A C 1
ATOM 703 O O . ALA A 1 86 ? -12.337 5.313 -14.774 1.00 78.56 86 ALA A O 1
ATOM 704 N N . ASN A 1 87 ? -13.360 4.199 -13.111 1.00 74.62 87 ASN A N 1
ATOM 705 C CA . ASN A 1 87 ? -13.956 3.177 -13.965 1.00 74.62 87 ASN A CA 1
ATOM 706 C C . ASN A 1 87 ? -15.481 3.405 -14.070 1.00 74.62 87 ASN A C 1
ATOM 708 O O . ASN A 1 87 ? -16.170 3.248 -13.058 1.00 74.62 87 ASN A O 1
ATOM 712 N N . PRO A 1 88 ? -16.025 3.742 -15.256 1.00 68.88 88 PRO A N 1
ATOM 713 C CA . PRO A 1 88 ? -17.439 4.086 -15.425 1.00 68.88 88 PRO A CA 1
ATOM 714 C C . PRO A 1 88 ? -18.416 2.896 -15.334 1.00 68.88 88 PRO A C 1
ATOM 716 O O . PRO A 1 88 ? -19.622 3.122 -15.329 1.00 68.88 88 PRO A O 1
ATOM 719 N N . GLY A 1 89 ? -17.944 1.643 -15.261 1.00 69.06 89 GLY A N 1
ATOM 720 C CA . GLY A 1 89 ? -18.794 0.460 -15.486 1.00 69.06 89 GLY A CA 1
ATOM 721 C C . GLY A 1 89 ? -18.763 -0.647 -14.429 1.00 69.06 89 GLY A C 1
ATOM 722 O O . GLY A 1 89 ? -19.224 -1.752 -14.713 1.00 69.06 89 GLY A O 1
ATOM 723 N N . ARG A 1 90 ? -18.217 -0.434 -13.224 1.00 59.94 90 ARG A N 1
ATOM 724 C CA . ARG A 1 90 ? -18.160 -1.523 -12.226 1.00 59.94 90 ARG A CA 1
ATOM 725 C C . ARG A 1 90 ? -19.561 -1.935 -11.750 1.00 59.94 90 ARG A C 1
ATOM 727 O O . ARG A 1 90 ? -20.236 -1.189 -11.041 1.00 59.94 90 ARG A O 1
ATOM 734 N N . ARG A 1 91 ? -19.949 -3.179 -12.057 1.00 59.00 91 ARG A N 1
ATOM 735 C CA . ARG A 1 91 ? -20.998 -3.921 -11.340 1.00 59.00 91 ARG A CA 1
ATOM 736 C C . ARG A 1 91 ? -20.574 -4.005 -9.871 1.00 59.00 91 ARG A C 1
ATOM 738 O O . ARG A 1 91 ? -19.538 -4.577 -9.555 1.00 59.00 91 ARG A O 1
ATOM 745 N N . ARG A 1 92 ? -21.352 -3.405 -8.971 1.00 56.66 92 ARG A N 1
ATOM 746 C CA . ARG A 1 92 ? -21.048 -3.251 -7.534 1.00 56.66 92 ARG A CA 1
ATOM 747 C C . ARG A 1 92 ? -20.886 -4.562 -6.734 1.00 56.66 92 ARG A C 1
ATOM 749 O O . ARG A 1 92 ? -20.688 -4.464 -5.533 1.00 56.66 92 ARG A O 1
ATOM 756 N N . GLY A 1 93 ? -20.981 -5.744 -7.349 1.00 58.28 93 GLY A N 1
ATOM 757 C CA . GLY A 1 93 ? -21.143 -7.028 -6.651 1.00 58.28 93 GLY A CA 1
ATOM 758 C C . GLY A 1 93 ? -19.858 -7.793 -6.320 1.00 58.28 93 GLY A C 1
ATOM 759 O O . GLY A 1 93 ? -19.739 -8.306 -5.218 1.00 58.28 93 GLY A O 1
ATOM 760 N N . ASP A 1 94 ? -18.873 -7.851 -7.218 1.00 65.19 94 ASP A N 1
ATOM 761 C CA . ASP A 1 94 ? -17.823 -8.886 -7.097 1.00 65.19 94 ASP A CA 1
ATOM 762 C C . ASP A 1 94 ? -16.754 -8.578 -6.031 1.00 65.19 94 ASP A C 1
ATOM 764 O O . ASP A 1 94 ? -16.056 -9.471 -5.563 1.00 65.19 94 ASP A O 1
ATOM 768 N N . ASN A 1 95 ? -16.650 -7.318 -5.599 1.00 71.69 95 ASN A N 1
ATOM 769 C CA . ASN A 1 95 ? -15.682 -6.875 -4.588 1.00 71.69 95 ASN A CA 1
ATOM 770 C C . ASN A 1 95 ? -16.348 -6.496 -3.253 1.00 71.69 95 ASN A C 1
ATOM 772 O O . ASN A 1 95 ? -15.757 -5.756 -2.463 1.00 71.69 95 ASN A O 1
ATOM 776 N N . THR A 1 96 ? -17.588 -6.929 -2.999 1.00 78.25 96 THR A N 1
ATOM 777 C CA . THR A 1 96 ? -18.236 -6.670 -1.707 1.00 78.25 96 THR A CA 1
ATOM 778 C C . THR A 1 96 ? -17.660 -7.574 -0.632 1.00 78.25 96 THR A C 1
ATOM 780 O O . THR A 1 96 ? -17.567 -8.784 -0.818 1.00 78.25 96 THR A O 1
ATOM 783 N N . VAL A 1 97 ? -17.316 -6.988 0.509 1.00 83.31 97 VAL A N 1
ATOM 784 C CA . VAL A 1 97 ? -16.797 -7.725 1.659 1.00 83.31 97 VAL A CA 1
ATOM 785 C C . VAL A 1 97 ? -17.908 -7.858 2.705 1.00 83.31 97 VAL A C 1
ATOM 787 O O . VAL A 1 97 ? -18.576 -6.857 2.978 1.00 83.31 97 VAL A O 1
ATOM 790 N N . PRO A 1 98 ? -18.135 -9.051 3.290 1.00 86.25 98 PRO A N 1
ATOM 791 C CA . PRO A 1 98 ? -19.117 -9.215 4.355 1.00 86.25 98 PRO A CA 1
ATOM 792 C C . PRO A 1 98 ? -18.710 -8.413 5.599 1.00 86.25 98 PRO A C 1
ATOM 794 O O . PRO A 1 98 ? -17.581 -8.516 6.087 1.00 86.25 98 PRO A O 1
ATOM 797 N N . MET A 1 99 ? -19.651 -7.628 6.119 1.00 89.19 99 MET A N 1
ATOM 798 C CA . MET A 1 99 ? -19.480 -6.777 7.298 1.00 89.19 99 MET A CA 1
ATOM 799 C C . MET A 1 99 ? -20.469 -7.191 8.390 1.00 89.19 99 MET A C 1
ATOM 801 O O . MET A 1 99 ? -21.593 -7.585 8.085 1.00 89.19 99 MET A O 1
ATOM 805 N N . VAL A 1 100 ? -20.059 -7.080 9.652 1.00 89.88 100 VAL A N 1
ATOM 806 C CA . VAL A 1 100 ? -20.892 -7.332 10.836 1.00 89.88 100 VAL A CA 1
ATOM 807 C C . VAL A 1 100 ? -20.845 -6.103 11.733 1.00 89.88 100 VAL A C 1
ATOM 809 O O . VAL A 1 100 ? -19.777 -5.526 11.941 1.00 89.88 100 VAL A O 1
ATOM 812 N N . ASN A 1 101 ? -21.997 -5.720 12.274 1.00 91.00 101 ASN A N 1
ATOM 813 C CA . ASN A 1 101 ? -22.120 -4.585 13.179 1.00 91.00 101 ASN A CA 1
ATOM 814 C C . ASN A 1 101 ? -22.345 -5.087 14.605 1.00 91.00 101 ASN A C 1
ATOM 816 O O . ASN A 1 101 ? -23.130 -6.008 14.818 1.00 91.00 101 ASN A O 1
ATOM 820 N N . ASP A 1 102 ? -21.688 -4.458 15.572 1.00 90.00 102 ASP A N 1
ATOM 821 C CA . ASP A 1 102 ? -22.016 -4.625 16.986 1.00 90.00 102 ASP A CA 1
ATOM 822 C C . ASP A 1 102 ? -23.158 -3.670 17.367 1.00 90.00 102 ASP A C 1
ATOM 824 O O . ASP A 1 102 ? -23.019 -2.451 17.264 1.00 90.00 102 ASP A O 1
ATOM 828 N N . GLU A 1 103 ? -24.286 -4.216 17.821 1.00 90.25 103 GLU A N 1
ATOM 829 C CA . GLU A 1 103 ? -25.492 -3.455 18.177 1.00 90.25 103 GLU A CA 1
ATOM 830 C C . GLU A 1 103 ? -25.289 -2.509 19.368 1.00 90.25 103 GLU A C 1
ATOM 832 O O . GLU A 1 103 ? -25.985 -1.500 19.476 1.00 90.25 103 GLU A O 1
ATOM 837 N N . LYS A 1 104 ? -24.338 -2.802 20.266 1.00 88.19 104 LYS A N 1
ATOM 838 C CA . LYS A 1 104 ? -24.111 -1.989 21.472 1.00 88.19 104 LYS A CA 1
ATOM 839 C C . LYS A 1 104 ? -23.164 -0.825 21.222 1.00 88.19 104 LYS A C 1
ATOM 841 O O . LYS A 1 104 ? -23.380 0.261 21.752 1.00 88.19 104 LYS A O 1
ATOM 846 N N . THR A 1 105 ? -22.101 -1.052 20.452 1.0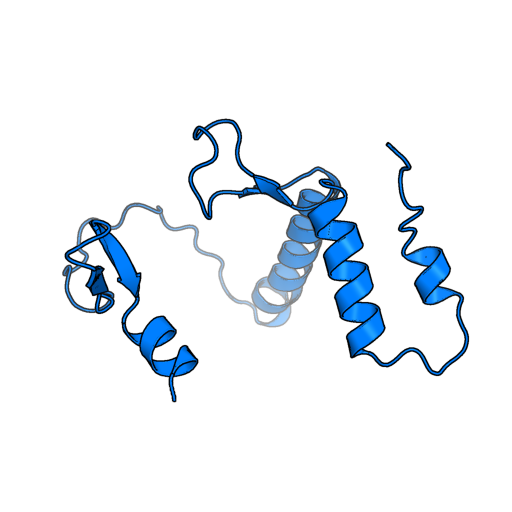0 84.44 105 THR A N 1
ATOM 847 C CA . THR A 1 105 ? -21.073 -0.030 20.190 1.00 84.44 105 THR A CA 1
ATOM 848 C C . THR A 1 105 ? -21.264 0.687 18.857 1.00 84.44 105 THR A C 1
ATOM 850 O O . THR A 1 105 ? -20.656 1.732 18.638 1.00 84.44 105 THR A O 1
ATOM 853 N N . GLY A 1 106 ? -22.084 0.141 17.954 1.00 85.00 106 GLY A N 1
ATOM 854 C CA . GLY A 1 106 ? -22.237 0.639 16.587 1.00 85.00 106 GLY A CA 1
ATOM 855 C C . GLY A 1 106 ? -20.983 0.456 15.728 1.00 85.00 106 GLY A C 1
ATOM 856 O O . GLY A 1 106 ? -20.912 0.996 14.624 1.00 85.00 106 GLY A O 1
ATOM 857 N N . THR A 1 107 ? -19.979 -0.279 16.220 1.00 86.31 107 THR A N 1
ATOM 858 C CA . THR A 1 107 ? -18.727 -0.500 15.496 1.00 86.31 107 THR A CA 1
ATOM 859 C C . THR A 1 107 ? -18.933 -1.547 14.410 1.00 86.31 107 THR A C 1
ATOM 861 O O . THR A 1 107 ? -19.592 -2.567 14.617 1.00 86.31 107 THR A O 1
ATOM 864 N N . VAL A 1 108 ? -18.348 -1.290 13.245 1.00 87.75 108 VAL A N 1
ATOM 865 C CA . VAL A 1 108 ? -18.477 -2.132 12.058 1.00 87.75 108 VAL A CA 1
ATOM 866 C C . VAL A 1 108 ? -17.176 -2.905 11.846 1.00 87.75 108 VAL A C 1
ATOM 868 O O . VAL A 1 108 ? -16.100 -2.310 11.767 1.00 87.75 108 VAL A O 1
ATOM 871 N N . TYR A 1 109 ? -17.270 -4.227 11.729 1.00 86.62 109 TYR A N 1
ATOM 872 C CA . TYR A 1 109 ? -16.133 -5.132 11.567 1.00 86.62 109 TYR A CA 1
ATOM 873 C C . TYR A 1 109 ? -16.238 -5.944 10.282 1.00 86.62 109 TYR A C 1
ATOM 875 O O . TYR A 1 109 ? -17.324 -6.321 9.843 1.00 86.62 109 TYR A O 1
ATOM 883 N N . ARG A 1 110 ? -15.085 -6.254 9.687 1.00 89.06 110 ARG A N 1
ATOM 884 C CA . ARG A 1 110 ? -14.991 -7.188 8.562 1.00 89.06 110 ARG A CA 1
ATOM 885 C C . ARG A 1 110 ? -15.200 -8.609 9.082 1.00 89.06 110 ARG A C 1
ATOM 887 O O . ARG A 1 110 ? -14.487 -9.026 9.996 1.00 89.06 110 ARG A O 1
ATOM 894 N N . ALA A 1 111 ? -16.184 -9.325 8.543 1.00 88.25 111 ALA A N 1
ATOM 895 C CA . ALA A 1 111 ? -16.624 -10.608 9.098 1.00 88.25 111 ALA A CA 1
ATOM 896 C C . ALA A 1 111 ? -15.524 -11.684 9.053 1.00 88.25 111 ALA A C 1
ATOM 898 O O . ALA A 1 111 ? -15.370 -12.468 9.983 1.00 88.25 111 ALA A O 1
ATOM 899 N N . ASP A 1 112 ? -14.730 -11.686 7.987 1.00 87.38 112 ASP A N 1
ATOM 900 C CA . ASP A 1 112 ? -13.623 -12.612 7.748 1.00 87.38 112 ASP A CA 1
ATOM 901 C C . ASP A 1 112 ? -12.467 -12.431 8.746 1.00 87.38 112 ASP A C 1
ATOM 903 O O . ASP A 1 112 ? -11.973 -13.404 9.311 1.00 87.38 112 ASP A O 1
ATOM 907 N N . HIS A 1 113 ? -12.076 -11.184 9.025 1.00 86.19 113 HIS A N 1
ATOM 908 C CA . HIS A 1 113 ? -11.065 -10.877 10.038 1.00 86.19 113 HIS A CA 1
ATOM 909 C C . HIS A 1 113 ? -11.544 -11.220 11.447 1.00 86.19 113 HIS A C 1
ATOM 911 O O . HIS A 1 113 ? -10.747 -11.626 12.291 1.00 86.19 113 HIS A O 1
ATOM 917 N N . LEU A 1 114 ? -12.839 -11.033 11.710 1.00 86.25 114 LEU A N 1
ATOM 918 C CA . LEU A 1 114 ? -13.424 -11.394 12.990 1.00 86.25 114 LEU A CA 1
ATOM 919 C C . LEU A 1 114 ? -13.379 -12.915 13.176 1.00 86.25 114 LEU A C 1
ATOM 921 O O . LEU A 1 114 ? -12.862 -13.378 14.186 1.00 86.25 114 LEU A O 1
ATOM 925 N N . ALA A 1 115 ? -13.830 -13.682 12.179 1.00 84.62 115 ALA A N 1
ATOM 926 C CA . ALA A 1 115 ? -13.829 -15.143 12.220 1.00 84.62 115 ALA A CA 1
ATOM 927 C C . ALA A 1 115 ? -12.424 -15.725 12.446 1.00 84.62 115 ALA A C 1
ATOM 929 O O . ALA A 1 115 ? -12.256 -16.571 13.317 1.00 84.62 115 ALA A O 1
ATOM 930 N N . GLN A 1 116 ? -11.407 -15.217 11.740 1.00 85.00 116 GLN A N 1
ATOM 931 C CA . GLN A 1 116 ? -10.017 -15.663 11.909 1.00 85.00 116 GLN A CA 1
ATOM 932 C C . GLN A 1 116 ? -9.454 -15.389 13.314 1.00 85.00 116 GLN A C 1
ATOM 934 O O . GLN A 1 116 ? -8.497 -16.029 13.730 1.00 85.00 116 GLN A O 1
ATOM 939 N N . ARG A 1 117 ? -10.000 -14.415 14.046 1.00 81.88 117 ARG A N 1
ATOM 940 C CA . ARG A 1 117 ? -9.522 -14.079 15.392 1.00 81.88 117 ARG A CA 1
ATOM 941 C C . ARG A 1 117 ? -10.099 -14.995 16.479 1.00 81.88 117 ARG A C 1
ATOM 943 O O . ARG A 1 117 ? -9.544 -15.029 17.574 1.00 81.88 117 ARG A O 1
ATOM 950 N N . PHE A 1 118 ? -11.215 -15.670 16.202 1.00 77.06 118 PHE A N 1
ATOM 951 C CA . PHE A 1 118 ? -11.931 -16.518 17.164 1.00 77.06 118 PHE A CA 1
ATOM 952 C C . PHE A 1 118 ? -11.827 -18.022 16.876 1.00 77.06 118 PHE A C 1
ATOM 954 O O . PHE A 1 118 ? -12.113 -18.809 17.776 1.00 77.06 118 PHE A O 1
ATOM 961 N N . LEU A 1 119 ? -11.453 -18.404 15.652 1.00 62.88 119 LEU A N 1
ATOM 962 C CA . LEU A 1 119 ? -11.137 -19.777 15.242 1.00 62.88 119 LEU A CA 1
ATOM 963 C C . LEU A 1 119 ? -9.635 -20.039 15.363 1.00 62.88 119 LEU A C 1
ATOM 965 O O . LEU A 1 119 ? -9.283 -21.157 15.792 1.00 62.88 119 LEU A O 1
#

InterPro domains:
  IPR027031 Glycyl-tRNA synthetase/DNA polymerase subunit gamma-2 [PTHR10745] (17-118)
  IPR045864 Class II Aminoacyl-tRNA synthetase/Biotinyl protein ligase (BPL) and lipoyl protein ligase (LPL) [G3DSA:3.30.930.10] (28-119)
  IPR045864 Class II Aminoacyl-tRNA synthetase/Biotinyl protein ligase (BPL) and lipoyl protein ligase (LPL) [SSF55681] (48-103)

Organism: NCBI:txid178133

Foldseek 3Di:
DDPPPLDLVVVVPDDDPCPPVNSVVSVCCCQPVVCAAWAQDVVVVRDPPDIDGHPVNVVVVVVVVVVVCCVCCPVVVDDDDDDDPDDPDDPPPPPDFDWDADPPPRDIDGPVVVVVVVD

Sequence (119 aa):
MDRADYSPRKVLAGDGDLTREAFRETLLKALLEGGWSCIPSQRYRRIHAIYDYGLLGYDIKENLLKLWDRHFALEDSMRAVPLPHANPGRRRGDNTVPMVNDEKTGTVYRADHLAQRFL

pLDDT: mean 74.94, std 13.52, range [33.72, 93.12]